Protein AF-A0A7C9DNB3-F1 (afdb_monomer_lite)

Foldseek 3Di:
DDDPPPDPCPPPPPVPPPPPPDDDDDDDDDDDDDPDPPPPPPPPPPDDDDPPDADPPRDDDDLAAPVRHGAPDQPDPDPLNVLQVVVVVVCVVPVDPVVVVVCCVVCVVVPPDDDDPVVVLVVQQVDADSNGPRDGGRVSVVLQVLLVVCCVVPVPCNVNSVD

Structure (mmCIF, N/CA/C/O backbone):
data_AF-A0A7C9DNB3-F1
#
_entry.id   AF-A0A7C9DNB3-F1
#
loop_
_atom_site.group_PDB
_atom_site.id
_atom_site.type_symbol
_atom_site.label_atom_id
_atom_site.label_alt_id
_atom_site.label_comp_id
_atom_site.label_asym_id
_atom_site.label_entity_id
_atom_site.label_seq_id
_atom_site.pdbx_PDB_ins_code
_atom_site.Cartn_x
_atom_site.Cartn_y
_atom_site.Cartn_z
_atom_site.occupancy
_atom_site.B_iso_or_equiv
_atom_site.auth_seq_id
_atom_site.auth_comp_id
_atom_site.auth_asym_id
_atom_site.auth_atom_id
_atom_site.pdbx_PDB_model_num
ATOM 1 N N . MET A 1 1 ? -15.150 15.845 -6.783 1.00 33.69 1 MET A N 1
ATOM 2 C CA . MET A 1 1 ? -15.605 15.912 -5.379 1.00 33.69 1 MET A CA 1
ATOM 3 C C . MET A 1 1 ? -14.444 15.402 -4.561 1.00 33.69 1 MET A C 1
ATOM 5 O O . MET A 1 1 ? -14.089 14.253 -4.748 1.00 33.69 1 MET A O 1
ATOM 9 N N . THR A 1 2 ? -13.800 16.253 -3.768 1.00 30.09 2 THR A N 1
ATOM 10 C CA . THR A 1 2 ? -12.722 15.833 -2.863 1.00 30.09 2 THR A CA 1
ATOM 11 C C . THR A 1 2 ? -13.369 15.079 -1.708 1.00 30.09 2 THR A C 1
ATOM 13 O O . THR A 1 2 ? -14.155 15.670 -0.965 1.00 30.09 2 THR A O 1
ATOM 16 N N . ILE A 1 3 ? -13.128 13.774 -1.607 1.00 33.59 3 ILE A N 1
ATOM 17 C CA . ILE A 1 3 ? -13.581 12.980 -0.465 1.00 33.59 3 ILE A CA 1
ATOM 18 C C . ILE A 1 3 ? -12.520 13.171 0.612 1.00 33.59 3 ILE A C 1
ATOM 20 O O . ILE A 1 3 ? -11.440 12.600 0.550 1.00 33.59 3 ILE A O 1
ATOM 24 N N . VAL A 1 4 ? -12.814 14.039 1.578 1.00 28.77 4 VAL A N 1
ATOM 25 C CA . VAL A 1 4 ? -11.959 14.233 2.748 1.00 28.77 4 VAL A CA 1
ATOM 26 C C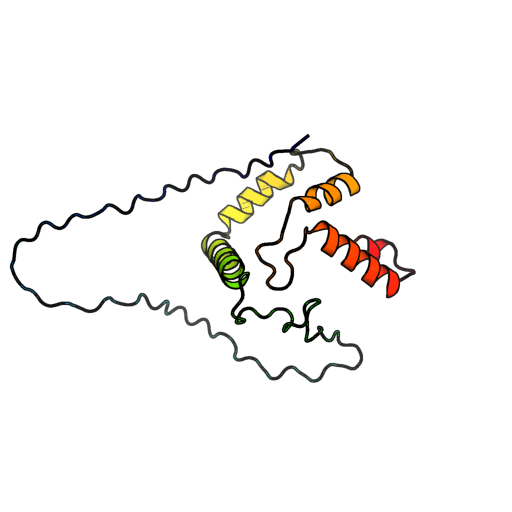 . VAL A 1 4 ? -12.043 12.955 3.575 1.00 28.77 4 VAL A C 1
ATOM 28 O O . VAL A 1 4 ? -13.063 12.684 4.210 1.00 28.77 4 VAL A O 1
ATOM 31 N N . ILE A 1 5 ? -10.992 12.141 3.534 1.00 40.78 5 ILE A N 1
ATOM 32 C CA . ILE A 1 5 ? -10.830 11.026 4.462 1.00 40.78 5 ILE A CA 1
ATOM 33 C C . ILE A 1 5 ? -10.466 11.657 5.806 1.00 40.78 5 ILE A C 1
ATOM 35 O O . ILE A 1 5 ? -9.307 11.976 6.060 1.00 40.78 5 ILE A O 1
ATOM 39 N N . GLU A 1 6 ? -11.467 11.897 6.654 1.00 33.16 6 GLU A N 1
ATOM 40 C CA . GLU A 1 6 ? -11.227 12.291 8.040 1.00 33.16 6 GLU A CA 1
ATOM 41 C C . GLU A 1 6 ? -10.512 11.136 8.747 1.00 33.16 6 GLU A C 1
ATOM 43 O O . GLU A 1 6 ? -11.110 10.118 9.112 1.00 33.16 6 GLU A O 1
ATOM 48 N N . GLN A 1 7 ? -9.195 11.277 8.904 1.00 39.16 7 GLN A N 1
ATOM 49 C CA . GLN A 1 7 ? -8.449 10.443 9.828 1.00 39.16 7 GLN A CA 1
ATOM 50 C C . GLN A 1 7 ? -8.970 10.733 11.243 1.00 39.16 7 GLN A C 1
ATOM 52 O O . GLN A 1 7 ? -9.105 11.902 11.610 1.00 39.16 7 GLN A O 1
ATOM 57 N N . PRO A 1 8 ? -9.301 9.705 12.044 1.00 41.81 8 PRO A N 1
ATOM 58 C CA . PRO A 1 8 ? -9.705 9.922 13.422 1.00 41.81 8 PRO A CA 1
ATOM 59 C C . PRO A 1 8 ? -8.573 10.626 14.170 1.00 41.81 8 PRO A C 1
ATOM 61 O O . PRO A 1 8 ? -7.464 10.099 14.263 1.00 41.81 8 PRO A O 1
ATOM 64 N N . ASP A 1 9 ? -8.879 11.809 14.699 1.00 43.53 9 ASP A N 1
ATOM 65 C CA . ASP A 1 9 ? -7.985 12.579 15.554 1.00 43.53 9 ASP A CA 1
ATOM 66 C C . ASP A 1 9 ? -7.821 11.811 16.872 1.00 43.53 9 ASP A C 1
ATOM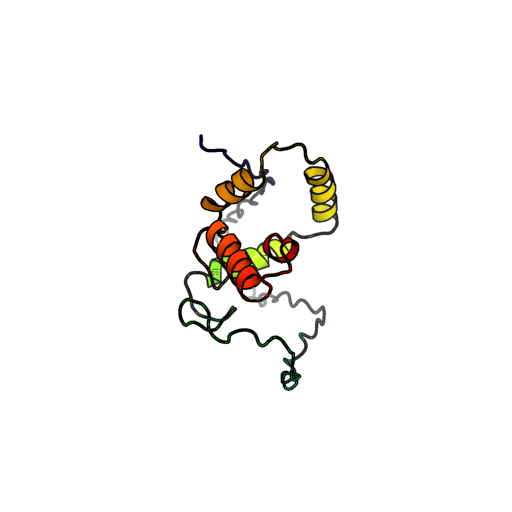 68 O O . ASP A 1 9 ? -8.657 11.856 17.782 1.00 43.53 9 ASP A O 1
ATOM 72 N N . TYR A 1 10 ? -6.780 10.984 16.936 1.00 48.22 10 TYR A N 1
ATOM 73 C CA . TYR A 1 10 ? -6.360 10.356 18.176 1.00 48.22 10 TYR A CA 1
ATOM 74 C C . TYR A 1 10 ? -5.723 11.442 19.010 1.00 48.22 10 TYR A C 1
ATOM 76 O O . TYR A 1 10 ? -4.510 11.576 18.946 1.00 48.22 10 TYR A O 1
ATOM 84 N N . GLY A 1 11 ? -6.555 12.201 19.735 1.00 34.22 11 GLY A N 1
ATOM 85 C CA . GLY A 1 11 ? -6.174 13.319 20.591 1.00 34.22 11 GLY A CA 1
ATOM 86 C C . GLY A 1 11 ? -4.778 13.140 21.165 1.00 34.22 11 GLY A C 1
ATOM 87 O O . GLY A 1 11 ? -4.587 12.502 22.201 1.00 34.22 11 GLY A O 1
ATOM 88 N N . VAL A 1 12 ? -3.799 13.683 20.444 1.00 42.81 12 VAL A N 1
ATOM 89 C CA . VAL A 1 12 ? -2.439 13.781 20.920 1.00 42.81 12 VAL A CA 1
ATOM 90 C C . VAL A 1 12 ? -2.517 14.988 21.824 1.00 42.81 12 VAL A C 1
ATOM 92 O O . VAL A 1 12 ? -2.408 16.129 21.378 1.00 42.81 12 VAL A O 1
ATOM 95 N N . GLU A 1 13 ? -2.739 14.749 23.114 1.00 33.06 13 GLU A N 1
ATOM 96 C CA . GLU A 1 13 ? -2.165 15.655 24.091 1.00 33.06 13 GLU A CA 1
ATOM 97 C C . GLU A 1 13 ? -0.658 15.582 23.854 1.00 33.06 13 GLU A C 1
ATOM 99 O O . GLU A 1 13 ? 0.062 14.751 24.409 1.00 33.06 13 GLU A O 1
ATOM 104 N N . VAL A 1 14 ? -0.179 16.450 22.960 1.00 36.97 14 VAL A N 1
ATOM 105 C CA . VAL A 1 14 ? 1.167 16.974 23.047 1.00 36.97 14 VAL A CA 1
ATOM 106 C C . VAL A 1 14 ? 1.184 17.522 24.458 1.00 36.97 14 VAL A C 1
ATOM 108 O O . VAL A 1 14 ? 0.601 18.573 24.722 1.00 36.97 14 VAL A O 1
ATOM 111 N N . MET A 1 15 ? 1.755 16.765 25.396 1.00 29.17 15 MET A N 1
ATOM 112 C CA . MET A 1 15 ? 2.210 17.373 26.625 1.00 29.17 15 MET A CA 1
ATOM 113 C C . MET A 1 15 ? 3.157 18.455 26.144 1.00 29.17 15 MET A C 1
ATOM 115 O O . MET A 1 15 ? 4.265 18.166 25.690 1.00 29.17 15 MET A O 1
ATOM 119 N N . GLU A 1 16 ? 2.641 19.686 26.134 1.00 30.62 16 GLU A N 1
ATOM 120 C CA . GLU A 1 16 ? 3.409 20.899 25.979 1.00 30.62 16 GLU A CA 1
ATOM 121 C C . GLU A 1 16 ? 4.652 20.646 26.814 1.00 30.62 16 GLU A C 1
ATOM 123 O O . GLU A 1 16 ? 4.537 20.353 28.011 1.00 30.62 16 GLU A O 1
ATOM 128 N N . GLN A 1 17 ? 5.822 20.623 26.170 1.00 37.72 17 GLN A N 1
ATOM 129 C CA . GLN A 1 17 ? 7.074 20.610 26.896 1.00 37.72 17 GLN A CA 1
ATOM 130 C C . GLN A 1 17 ? 6.961 21.773 27.861 1.00 37.72 17 GLN A C 1
ATOM 132 O O . GLN A 1 17 ? 7.035 22.936 27.457 1.00 37.72 17 GLN A O 1
ATOM 137 N N . LYS A 1 18 ? 6.681 21.458 29.126 1.00 29.80 18 LYS A N 1
ATOM 138 C CA . LYS A 1 18 ? 6.606 22.447 30.173 1.00 29.80 18 LYS A CA 1
ATOM 139 C C . LYS A 1 18 ? 8.008 23.014 30.189 1.00 29.80 18 LYS A C 1
ATOM 141 O O . LYS A 1 18 ? 8.931 22.353 30.659 1.00 29.80 18 LYS A O 1
ATOM 146 N N . LYS A 1 19 ? 8.170 24.193 29.581 1.00 32.59 19 LYS A N 1
ATOM 147 C CA . LYS A 1 19 ? 9.355 25.028 29.704 1.00 32.59 19 LYS A CA 1
ATOM 148 C C . LYS A 1 19 ? 9.513 25.237 31.197 1.00 32.59 19 LYS A C 1
ATOM 150 O O . LYS A 1 19 ? 8.868 26.096 31.791 1.00 32.59 19 LYS A O 1
ATOM 155 N N . LEU A 1 20 ? 10.307 24.377 31.813 1.00 27.98 20 LEU A N 1
ATOM 156 C CA . LEU A 1 20 ? 10.735 24.546 33.176 1.00 27.98 20 LEU A CA 1
ATOM 157 C C . LEU A 1 20 ? 11.819 25.613 33.085 1.00 27.98 20 LEU A C 1
ATOM 159 O O . LEU A 1 20 ? 12.989 25.329 32.853 1.00 27.98 20 LEU A O 1
ATOM 163 N N . SER A 1 21 ? 11.378 26.869 33.122 1.00 27.45 21 SER A N 1
ATOM 164 C CA . SER A 1 21 ? 12.252 28.010 33.326 1.00 27.45 21 SER A CA 1
ATOM 165 C C . SER A 1 21 ? 12.927 27.816 34.678 1.00 27.45 21 SER A C 1
ATOM 167 O O . SER A 1 21 ? 12.311 28.043 35.719 1.00 27.45 21 SER A O 1
ATOM 169 N N . TYR A 1 22 ? 14.168 27.346 34.657 1.00 26.72 22 TYR A N 1
ATOM 170 C CA . TYR A 1 22 ? 15.049 27.438 35.806 1.00 26.72 22 TYR A CA 1
ATOM 171 C C . TYR A 1 22 ? 15.596 28.863 35.846 1.00 26.72 22 TYR A C 1
ATOM 173 O O . TYR A 1 22 ? 16.446 29.245 35.041 1.00 26.72 22 TYR A O 1
ATOM 181 N N . GLU A 1 23 ? 15.050 29.665 36.758 1.00 26.89 23 GLU A N 1
ATOM 182 C CA . GLU A 1 23 ? 15.737 30.849 37.258 1.00 26.89 23 GLU A CA 1
ATOM 183 C C . GLU A 1 23 ? 16.998 30.370 37.980 1.00 26.89 23 GLU A C 1
ATOM 185 O O . GLU A 1 23 ? 16.951 29.472 38.823 1.00 26.89 23 GLU A O 1
ATOM 190 N N . GLY A 1 24 ? 18.141 30.916 37.572 1.00 29.44 24 GLY A N 1
ATOM 191 C CA . GLY A 1 24 ? 19.412 30.630 38.207 1.00 29.44 24 GLY A CA 1
ATOM 192 C C . GLY A 1 24 ? 19.441 31.211 39.613 1.00 29.44 24 GLY A C 1
ATOM 193 O O . GLY A 1 24 ? 19.415 32.427 39.773 1.00 29.44 24 GLY A O 1
ATOM 194 N N . GLU A 1 25 ? 19.582 30.342 40.606 1.00 27.84 25 GLU A N 1
ATOM 195 C CA . GLU A 1 25 ? 20.300 30.675 41.828 1.00 27.84 25 GLU A CA 1
ATOM 196 C C . GLU A 1 25 ? 21.432 29.664 42.009 1.00 27.84 25 GLU A C 1
ATOM 198 O O . GLU A 1 25 ? 21.254 28.446 42.000 1.00 27.84 25 GLU A O 1
ATOM 203 N N . GLU A 1 26 ? 22.629 30.230 42.077 1.00 38.88 26 GLU A N 1
ATOM 204 C CA . GLU A 1 26 ? 23.913 29.575 42.229 1.00 38.88 26 GLU A CA 1
ATOM 205 C C . GLU A 1 26 ? 23.926 28.750 43.516 1.00 38.88 26 GLU A C 1
ATOM 207 O O . GLU A 1 26 ? 23.747 29.314 44.588 1.00 38.88 26 GLU A O 1
ATOM 212 N N . ASN A 1 27 ? 24.164 27.439 43.425 1.00 29.20 27 ASN A N 1
ATOM 213 C CA . ASN A 1 27 ? 24.955 26.680 44.397 1.00 29.20 27 ASN A CA 1
ATOM 214 C C . ASN A 1 27 ? 25.277 25.298 43.815 1.00 29.20 27 ASN A C 1
ATOM 216 O O . ASN A 1 27 ? 24.389 24.497 43.534 1.00 29.20 27 ASN A O 1
ATOM 220 N N . GLY A 1 28 ? 26.569 25.060 43.582 1.00 40.78 28 GLY A N 1
ATOM 221 C CA . GLY A 1 28 ? 27.074 23.877 42.897 1.00 40.78 28 GLY A CA 1
ATOM 222 C C . GLY A 1 28 ? 26.812 22.572 43.641 1.00 40.78 28 GLY A C 1
ATOM 223 O O . GLY A 1 28 ? 27.076 22.480 44.835 1.00 40.78 28 GLY A O 1
ATOM 224 N N . VAL A 1 29 ? 26.368 21.563 42.891 1.00 29.84 29 VAL A N 1
ATOM 225 C CA . VAL A 1 29 ? 26.521 20.132 43.179 1.00 29.84 29 VAL A CA 1
ATOM 226 C C . VAL A 1 29 ? 26.643 19.410 41.828 1.00 29.84 29 VAL A C 1
ATOM 228 O O . VAL A 1 29 ? 26.068 19.839 40.831 1.00 29.84 29 VAL A O 1
ATOM 231 N N . GLU A 1 30 ? 27.490 18.389 41.806 1.00 29.88 30 GLU A N 1
ATOM 232 C CA . GLU A 1 30 ? 28.068 17.678 40.664 1.00 29.88 30 GLU A CA 1
ATOM 233 C C . GLU A 1 30 ? 27.042 17.076 39.681 1.00 29.88 30 GLU A C 1
ATOM 235 O O . GLU A 1 30 ? 25.964 16.629 40.064 1.00 29.88 30 GLU A O 1
ATOM 240 N N . VAL A 1 31 ? 27.409 17.066 38.394 1.00 30.81 31 VAL A N 1
ATOM 241 C CA . VAL A 1 31 ? 26.645 16.461 37.292 1.00 30.81 31 VAL A CA 1
ATOM 242 C C . VAL A 1 31 ? 26.774 14.938 37.385 1.00 30.81 31 VAL A C 1
ATOM 244 O O . VAL A 1 31 ? 27.838 14.401 37.085 1.00 30.81 31 VAL A O 1
ATOM 247 N N . GLU A 1 32 ? 25.710 14.239 37.789 1.00 33.44 32 GLU A N 1
ATOM 248 C CA . GLU A 1 32 ? 25.592 12.799 37.537 1.00 33.44 32 GLU A CA 1
ATOM 249 C C . GLU A 1 32 ? 25.068 12.576 36.112 1.00 33.44 32 GLU A C 1
ATOM 251 O O . GLU A 1 32 ? 24.075 13.175 35.699 1.00 33.44 32 GLU A O 1
ATOM 256 N N . GLU A 1 33 ? 25.790 11.736 35.370 1.00 33.88 33 GLU A N 1
ATOM 257 C CA . GLU A 1 33 ? 25.553 11.346 33.980 1.00 33.88 33 GLU A CA 1
ATOM 258 C C . GLU A 1 33 ? 24.087 10.987 33.698 1.00 33.88 33 GLU A C 1
ATOM 260 O O . GLU A 1 33 ? 23.440 10.253 34.453 1.00 33.88 33 GLU A O 1
ATOM 265 N N . GLU A 1 34 ? 23.583 11.471 32.561 1.00 37.41 34 GLU A N 1
ATOM 266 C CA . GLU A 1 34 ? 22.318 11.037 31.980 1.00 37.41 34 GLU A CA 1
ATOM 267 C C . GLU A 1 34 ? 22.360 9.517 31.796 1.00 37.41 34 GLU A C 1
ATOM 269 O O . GLU A 1 34 ? 23.055 8.991 30.928 1.00 37.41 34 GLU A O 1
ATOM 274 N N . LYS A 1 35 ? 21.639 8.788 32.653 1.00 34.09 35 LYS A N 1
ATOM 275 C CA . LYS A 1 35 ? 21.469 7.346 32.495 1.00 34.09 35 LYS A CA 1
ATOM 276 C C . LYS A 1 35 ? 20.641 7.100 31.244 1.00 34.09 35 LYS A C 1
ATOM 278 O O . LYS A 1 35 ? 19.414 7.173 31.273 1.00 34.09 35 LYS A O 1
ATOM 283 N N . GLU A 1 36 ? 21.352 6.800 30.167 1.00 35.81 36 GLU A N 1
ATOM 284 C CA . GLU A 1 36 ? 20.856 6.126 28.980 1.00 35.81 36 GLU A CA 1
ATOM 285 C C . GLU A 1 36 ? 19.953 4.964 29.426 1.00 35.81 36 GLU A C 1
ATOM 287 O O . GLU A 1 36 ? 20.383 4.033 30.114 1.00 35.81 36 GLU A O 1
ATOM 292 N N . LEU A 1 37 ? 18.657 5.061 29.121 1.00 34.47 37 LEU A N 1
ATOM 293 C CA . LEU A 1 37 ? 17.689 3.998 29.378 1.00 34.47 37 LEU A CA 1
ATOM 294 C C . LEU A 1 37 ? 17.977 2.850 28.405 1.00 34.47 37 LEU A C 1
ATOM 296 O O . LEU A 1 37 ? 17.366 2.738 27.346 1.00 34.47 37 LEU A O 1
ATOM 300 N N . VAL A 1 38 ? 18.935 2.002 28.773 1.00 34.25 38 VAL A N 1
ATOM 301 C CA . VAL A 1 38 ? 19.237 0.756 28.071 1.00 34.25 38 VAL A CA 1
ATOM 302 C C . VAL A 1 38 ? 18.049 -0.190 28.253 1.00 34.25 38 VAL A C 1
ATOM 304 O O . VAL A 1 38 ? 17.765 -0.664 29.355 1.00 34.25 38 VAL A O 1
ATOM 307 N N . LEU A 1 39 ? 17.336 -0.467 27.163 1.00 38.44 39 LEU A N 1
ATOM 308 C CA . LEU A 1 39 ? 16.343 -1.536 27.093 1.00 38.44 39 LEU A CA 1
ATOM 309 C C . LEU A 1 39 ? 17.079 -2.888 27.128 1.00 38.44 39 LEU A C 1
ATOM 311 O O . LEU A 1 39 ? 17.364 -3.475 26.092 1.00 38.44 39 LEU A O 1
ATOM 315 N N . ASP A 1 40 ? 17.368 -3.402 28.326 1.00 38.97 40 ASP A N 1
ATOM 316 C CA . ASP A 1 40 ? 17.996 -4.720 28.567 1.00 38.97 40 ASP A CA 1
ATOM 317 C C . ASP A 1 40 ? 17.037 -5.909 28.319 1.00 38.97 40 ASP A C 1
ATOM 319 O O . ASP A 1 40 ? 17.175 -7.010 28.856 1.00 38.97 40 ASP A O 1
ATOM 323 N N . ALA A 1 41 ? 16.012 -5.712 27.488 1.00 43.25 41 ALA A N 1
ATOM 324 C CA . ALA A 1 41 ? 15.262 -6.825 26.936 1.00 43.25 41 ALA A CA 1
ATOM 325 C C . ALA A 1 41 ? 16.121 -7.398 25.812 1.00 43.25 41 ALA A C 1
ATOM 327 O O . ALA A 1 41 ? 16.012 -6.930 24.685 1.00 43.25 41 ALA A O 1
ATOM 328 N N . GLY A 1 42 ? 16.999 -8.352 26.148 1.00 38.38 42 GLY A N 1
ATOM 329 C CA . GLY A 1 42 ? 17.937 -9.053 25.263 1.00 38.38 42 GLY A CA 1
ATOM 330 C C . GLY A 1 42 ? 17.299 -9.702 24.029 1.00 38.38 42 GLY A C 1
ATOM 331 O O . GLY A 1 42 ? 17.294 -10.923 23.871 1.00 38.38 42 GLY A O 1
ATOM 332 N N . PHE A 1 43 ? 16.772 -8.876 23.135 1.00 36.47 43 PHE A N 1
ATOM 333 C CA . PHE A 1 43 ? 16.314 -9.225 21.814 1.00 36.47 43 PHE A CA 1
ATOM 334 C C . PHE A 1 43 ? 17.565 -9.298 20.953 1.00 36.47 43 PHE A C 1
ATOM 336 O O . PHE A 1 43 ? 18.044 -8.308 20.405 1.00 36.47 43 PHE A O 1
ATOM 343 N N . VAL A 1 44 ? 18.158 -10.488 20.911 1.00 37.84 44 VAL A N 1
ATOM 344 C CA . VAL A 1 44 ? 19.260 -10.771 19.998 1.00 37.84 44 VAL A CA 1
ATOM 345 C C . VAL A 1 44 ? 18.701 -10.628 18.590 1.00 37.84 44 VAL A C 1
ATOM 347 O O . VAL A 1 44 ? 17.996 -11.517 18.118 1.00 37.84 44 VAL A O 1
ATOM 350 N N . VAL A 1 45 ? 19.003 -9.508 17.931 1.00 48.16 45 VAL A N 1
ATOM 351 C CA . VAL A 1 45 ? 18.833 -9.381 16.484 1.00 48.16 45 VAL A CA 1
ATOM 352 C C . VAL A 1 45 ? 19.683 -10.496 15.873 1.00 48.16 45 VAL A C 1
ATOM 354 O O . VAL A 1 45 ? 20.904 -10.493 16.066 1.00 48.16 45 VAL A O 1
ATOM 357 N N . PRO A 1 46 ? 19.082 -11.507 15.219 1.00 43.94 46 PRO A N 1
ATOM 358 C CA . PRO A 1 46 ? 19.856 -12.567 14.599 1.00 43.94 46 PRO A CA 1
ATOM 359 C C . PRO A 1 46 ? 20.814 -11.928 13.598 1.00 43.94 46 PRO A C 1
ATOM 361 O O . PRO A 1 46 ? 20.388 -11.141 12.753 1.00 43.94 46 PRO A O 1
ATOM 364 N N . GLN A 1 47 ? 22.108 -12.244 13.696 1.00 42.62 47 GLN A N 1
ATOM 365 C CA . GLN A 1 47 ? 23.055 -11.814 12.672 1.00 42.62 47 GLN A CA 1
ATOM 366 C C . GLN A 1 47 ? 22.564 -12.315 11.306 1.00 42.62 47 GLN A C 1
ATOM 368 O O . GLN A 1 47 ? 22.092 -13.459 11.239 1.00 42.62 47 GLN A O 1
ATOM 373 N N . PRO A 1 48 ? 22.674 -11.505 10.234 1.00 49.25 48 PRO A N 1
ATOM 374 C CA . PRO A 1 48 ? 22.287 -11.933 8.902 1.00 49.25 48 PRO A CA 1
ATOM 375 C C . PRO A 1 48 ? 23.049 -13.214 8.570 1.00 49.25 48 PRO A C 1
ATOM 377 O O . PRO A 1 48 ? 24.274 -13.212 8.427 1.00 49.25 48 PRO A O 1
ATOM 380 N N . GLN A 1 49 ? 22.340 -14.339 8.506 1.00 46.41 49 GLN A N 1
ATOM 381 C CA . GLN A 1 49 ? 22.940 -15.560 7.997 1.00 46.41 49 GLN A CA 1
ATOM 382 C C . GLN A 1 49 ? 23.256 -15.336 6.513 1.00 46.41 49 GLN A C 1
ATOM 384 O O . GLN A 1 49 ? 22.465 -14.680 5.827 1.00 46.41 49 GLN A O 1
ATOM 389 N N . PRO A 1 50 ? 24.382 -15.866 5.994 1.00 55.53 50 PRO A N 1
ATOM 390 C CA . PRO A 1 50 ? 24.614 -15.872 4.559 1.00 55.53 50 PRO A CA 1
ATOM 391 C C . PRO A 1 50 ? 23.384 -16.483 3.894 1.00 55.53 50 PRO A C 1
ATOM 393 O O . PRO A 1 50 ? 22.974 -17.586 4.266 1.00 55.53 50 PRO A O 1
ATOM 396 N N . GLN A 1 51 ? 22.773 -15.743 2.966 1.00 59.19 51 GLN A N 1
ATOM 397 C CA . GLN A 1 51 ? 21.569 -16.210 2.292 1.00 59.19 51 GLN A CA 1
ATOM 398 C C . GLN A 1 51 ? 21.859 -17.595 1.690 1.00 59.19 51 GLN A C 1
ATOM 400 O O . GLN A 1 51 ? 22.874 -17.753 0.999 1.00 59.19 51 GLN A O 1
ATOM 405 N N . PRO A 1 52 ? 21.036 -18.621 1.978 1.00 58.69 52 PRO A N 1
ATOM 406 C CA . PRO A 1 52 ? 21.202 -19.922 1.349 1.00 58.69 52 PRO A CA 1
ATOM 407 C C . PRO A 1 52 ? 21.187 -19.736 -0.170 1.00 58.69 52 PRO A C 1
ATOM 409 O O . PRO A 1 52 ? 20.427 -18.915 -0.684 1.00 58.69 52 PRO A O 1
ATOM 412 N N . GLN A 1 53 ? 22.042 -20.477 -0.886 1.00 61.88 53 GLN A N 1
ATOM 413 C CA . GLN A 1 53 ? 22.074 -20.408 -2.348 1.00 61.88 53 GLN A CA 1
ATOM 414 C C . GLN A 1 53 ? 20.651 -20.595 -2.892 1.00 61.88 53 GLN A C 1
ATOM 416 O O . GLN A 1 53 ? 19.959 -21.514 -2.433 1.00 61.88 53 GLN A O 1
ATOM 421 N N . PRO A 1 54 ? 20.198 -19.731 -3.820 1.00 60.56 54 PRO A N 1
ATOM 422 C CA . PRO A 1 54 ? 18.832 -19.783 -4.304 1.00 60.56 54 PRO A CA 1
ATOM 423 C C . PRO A 1 54 ? 18.575 -21.167 -4.892 1.00 60.56 54 PRO A C 1
ATOM 425 O O . PRO A 1 54 ? 19.304 -21.644 -5.763 1.00 60.56 54 PRO A O 1
ATOM 428 N N . GLN A 1 55 ? 17.547 -21.833 -4.368 1.00 71.88 55 GLN A N 1
ATOM 429 C CA . GLN A 1 55 ? 17.060 -23.083 -4.938 1.00 71.88 55 GLN A CA 1
ATOM 430 C C . GLN A 1 55 ? 16.673 -22.828 -6.405 1.00 71.88 55 GLN A C 1
ATOM 432 O O . GLN A 1 55 ? 16.269 -21.710 -6.725 1.00 71.88 55 GLN A O 1
ATOM 437 N N . PRO A 1 56 ? 16.742 -23.827 -7.300 1.00 62.84 56 PRO A N 1
ATOM 438 C CA . PRO A 1 56 ? 16.534 -23.630 -8.740 1.00 62.84 56 PRO A CA 1
ATOM 439 C C . PRO A 1 56 ? 15.180 -23.004 -9.141 1.00 62.84 56 PRO A C 1
ATOM 441 O O . PRO A 1 56 ? 15.072 -22.524 -10.262 1.00 62.84 56 PRO A O 1
ATOM 444 N N . ASN A 1 57 ? 14.200 -22.935 -8.228 1.00 68.31 57 ASN A N 1
ATOM 445 C CA . ASN A 1 57 ? 12.916 -22.234 -8.394 1.00 68.31 57 ASN A CA 1
ATOM 446 C C . ASN A 1 57 ? 12.638 -21.194 -7.283 1.00 68.31 57 ASN A C 1
ATOM 448 O O . ASN A 1 57 ? 11.484 -20.903 -6.976 1.00 68.31 57 ASN A O 1
ATOM 452 N N . SER A 1 58 ? 13.666 -20.675 -6.613 1.00 71.00 58 SER A N 1
ATOM 453 C CA . SER A 1 58 ? 13.484 -19.614 -5.621 1.00 71.00 58 SER A CA 1
ATOM 454 C C . SER A 1 58 ? 13.267 -18.285 -6.329 1.00 71.00 58 SER A C 1
ATOM 456 O O . SER A 1 58 ? 14.030 -17.932 -7.227 1.00 71.00 58 SER A O 1
ATOM 458 N N . PHE A 1 59 ? 12.277 -17.517 -5.876 1.00 74.50 59 PHE A N 1
ATOM 459 C CA . PHE A 1 59 ? 12.210 -16.101 -6.207 1.00 74.50 59 PHE A CA 1
ATOM 460 C C . PHE A 1 59 ? 13.501 -15.429 -5.728 1.00 74.50 59 PHE A C 1
ATOM 462 O O . PHE A 1 59 ? 13.922 -15.628 -4.584 1.00 74.50 59 PHE A O 1
ATOM 469 N N . VAL A 1 60 ? 14.145 -14.684 -6.622 1.00 76.56 60 VAL A N 1
ATOM 470 C CA . VAL A 1 60 ? 15.303 -13.853 -6.303 1.00 76.56 60 VAL A CA 1
ATOM 471 C C . VAL A 1 60 ? 14.817 -12.415 -6.409 1.00 76.56 60 VAL A C 1
ATOM 473 O O . VAL A 1 60 ? 14.465 -12.000 -7.516 1.00 76.56 60 VAL A O 1
ATOM 476 N N . PRO A 1 61 ? 14.738 -11.668 -5.293 1.00 74.06 61 PRO A N 1
ATOM 477 C CA . PRO A 1 61 ? 14.327 -10.279 -5.359 1.00 74.06 61 PRO A CA 1
ATOM 478 C C . PRO A 1 61 ? 15.301 -9.503 -6.251 1.00 74.06 61 PRO A C 1
ATOM 480 O O . PRO A 1 61 ? 16.505 -9.799 -6.255 1.00 74.06 61 PRO A O 1
ATOM 483 N N . PRO A 1 62 ? 14.804 -8.524 -7.022 1.00 81.50 62 PRO A N 1
ATOM 484 C CA . PRO A 1 62 ? 15.683 -7.656 -7.778 1.00 81.50 62 PRO A CA 1
ATOM 485 C C . PRO A 1 62 ? 16.625 -6.948 -6.801 1.00 81.50 62 PRO A C 1
ATOM 487 O O . PRO A 1 62 ? 16.220 -6.530 -5.722 1.00 81.50 62 PRO A O 1
ATOM 490 N N . GLN A 1 63 ? 17.899 -6.835 -7.169 1.00 85.25 63 GLN A N 1
ATOM 491 C CA . GLN A 1 63 ? 18.870 -6.100 -6.351 1.00 85.25 63 GLN A CA 1
ATOM 492 C C . GLN A 1 63 ? 18.660 -4.589 -6.445 1.00 85.25 63 GLN A C 1
ATOM 494 O O . GLN A 1 63 ? 19.123 -3.854 -5.582 1.00 85.25 63 GLN A O 1
ATOM 499 N N . ILE A 1 64 ? 18.002 -4.139 -7.511 1.00 86.25 64 ILE A N 1
ATOM 500 C CA . ILE A 1 64 ? 17.881 -2.740 -7.887 1.00 86.25 64 ILE A CA 1
ATOM 501 C C . ILE A 1 64 ? 16.406 -2.436 -8.161 1.00 86.25 64 ILE A C 1
ATOM 503 O O . ILE A 1 64 ? 15.736 -3.227 -8.829 1.00 86.25 64 ILE A O 1
ATOM 507 N N . ASN A 1 65 ? 15.909 -1.317 -7.644 1.00 82.69 65 ASN A N 1
ATOM 508 C CA . ASN A 1 65 ? 14.554 -0.830 -7.882 1.00 82.69 65 ASN A CA 1
ATOM 509 C C . ASN A 1 65 ? 14.422 -0.125 -9.250 1.00 82.69 65 ASN A C 1
ATOM 511 O O . ASN A 1 65 ? 15.388 0.005 -10.007 1.00 82.69 65 ASN A O 1
ATOM 515 N N . SER A 1 66 ? 13.220 0.354 -9.579 1.00 75.69 66 SER A N 1
ATOM 516 C CA . SER A 1 66 ? 12.939 1.052 -10.846 1.00 75.69 66 SER A CA 1
ATOM 517 C C . SER A 1 66 ? 13.797 2.309 -11.068 1.00 75.69 66 SER A C 1
ATOM 519 O O . SER A 1 66 ? 13.992 2.720 -12.212 1.00 75.69 66 SER A O 1
ATOM 521 N N . PHE A 1 67 ? 14.357 2.883 -9.998 1.00 75.56 67 PHE A N 1
ATOM 522 C CA . PHE A 1 67 ? 15.173 4.099 -10.009 1.00 75.56 67 PHE A CA 1
ATOM 523 C C . PHE A 1 67 ? 16.681 3.845 -10.076 1.00 75.56 67 PHE A C 1
ATOM 525 O O . PHE A 1 67 ? 17.462 4.790 -10.169 1.00 75.56 67 PHE A O 1
ATOM 532 N N . GLY A 1 68 ? 17.120 2.585 -10.064 1.00 80.06 68 GLY A N 1
ATOM 533 C CA . GLY A 1 68 ? 18.547 2.268 -10.087 1.00 80.06 68 GLY A CA 1
ATOM 534 C C . GLY A 1 68 ? 19.203 2.213 -8.704 1.00 80.06 68 GLY A C 1
ATOM 535 O O . GLY A 1 68 ? 20.420 2.040 -8.632 1.00 80.06 68 GLY A O 1
ATOM 536 N N . HIS A 1 69 ? 18.430 2.328 -7.621 1.00 81.75 69 HIS A N 1
ATOM 537 C CA . HIS A 1 69 ? 18.922 2.197 -6.247 1.00 81.75 69 HIS A CA 1
ATOM 538 C C . HIS A 1 69 ? 18.774 0.766 -5.741 1.00 81.75 69 HIS A C 1
ATOM 540 O O . HIS A 1 69 ? 17.991 -0.007 -6.290 1.00 81.75 69 HIS A O 1
ATOM 546 N N . THR A 1 70 ? 19.517 0.410 -4.694 1.00 87.44 70 THR A N 1
ATOM 547 C CA . THR A 1 70 ? 19.363 -0.883 -4.021 1.00 87.44 70 THR A CA 1
ATOM 548 C C . THR A 1 70 ? 17.910 -1.056 -3.574 1.00 87.44 70 THR A C 1
ATOM 550 O O . THR A 1 70 ? 17.373 -0.205 -2.871 1.00 87.44 70 THR A O 1
ATOM 553 N N . PHE A 1 71 ? 17.271 -2.142 -4.007 1.00 89.50 71 PHE A N 1
ATOM 554 C CA . PHE A 1 71 ? 15.872 -2.417 -3.680 1.00 89.50 71 PHE A CA 1
ATOM 555 C C . PHE A 1 71 ? 15.704 -2.648 -2.175 1.00 89.50 71 PHE A C 1
ATOM 557 O O . PHE A 1 71 ? 16.427 -3.468 -1.599 1.00 89.50 71 PHE A O 1
ATOM 564 N N . ARG A 1 72 ? 14.727 -1.969 -1.561 1.00 90.00 72 ARG A N 1
ATOM 565 C CA . ARG A 1 72 ? 14.439 -2.006 -0.117 1.00 90.00 72 ARG A CA 1
ATOM 566 C C . ARG A 1 72 ? 15.638 -1.654 0.763 1.00 90.00 72 ARG A C 1
ATOM 568 O O . ARG A 1 72 ? 15.907 -2.328 1.760 1.00 90.00 72 ARG A O 1
ATOM 575 N N . ASP A 1 73 ? 16.362 -0.605 0.393 1.00 89.50 73 ASP A N 1
ATOM 576 C CA . ASP A 1 73 ? 17.461 -0.078 1.199 1.00 89.50 73 ASP A CA 1
ATOM 577 C C . ASP A 1 73 ? 16.956 0.935 2.236 1.00 89.50 73 ASP A C 1
ATOM 579 O O . ASP A 1 73 ? 16.562 2.050 1.900 1.00 89.50 73 ASP A O 1
ATOM 583 N N . TYR A 1 74 ? 16.955 0.530 3.506 1.00 88.44 74 TYR A N 1
ATOM 584 C CA . TYR A 1 74 ? 16.524 1.365 4.635 1.00 88.44 74 TYR A CA 1
ATOM 585 C C . TYR A 1 74 ? 17.656 2.213 5.228 1.00 88.44 74 TYR A C 1
ATOM 587 O O . TYR A 1 74 ? 17.390 3.121 6.012 1.00 88.44 74 TYR A O 1
ATOM 595 N N . GLU A 1 75 ? 18.904 1.910 4.862 1.00 86.00 75 GLU A N 1
ATOM 596 C CA . GLU A 1 75 ? 20.103 2.607 5.338 1.00 86.00 75 GLU A CA 1
ATOM 597 C C . GLU A 1 75 ? 20.603 3.630 4.308 1.00 86.00 75 GLU A C 1
ATOM 599 O O . GLU A 1 75 ? 21.538 4.383 4.578 1.00 86.00 75 GLU A O 1
ATOM 604 N N . ALA A 1 76 ? 20.008 3.651 3.111 1.00 79.25 76 ALA A N 1
ATOM 605 C CA . ALA A 1 76 ? 20.329 4.625 2.085 1.00 79.25 76 ALA A CA 1
ATOM 606 C C . ALA A 1 76 ? 20.004 6.047 2.561 1.00 79.25 76 ALA A C 1
ATOM 608 O O . ALA A 1 76 ? 18.872 6.362 2.935 1.00 79.25 76 ALA A O 1
ATOM 609 N N . ASP A 1 77 ? 20.993 6.933 2.454 1.00 75.12 77 ASP A N 1
ATOM 610 C CA . ASP A 1 77 ? 20.794 8.368 2.627 1.00 75.12 77 ASP A CA 1
ATOM 611 C C . ASP A 1 77 ? 19.897 8.889 1.489 1.00 75.12 77 ASP A C 1
ATOM 613 O O . ASP A 1 77 ? 20.342 9.070 0.352 1.00 75.12 77 ASP A O 1
ATOM 617 N N . GLY A 1 78 ? 18.616 9.119 1.782 1.00 79.94 78 GLY A N 1
ATOM 618 C CA . GLY A 1 78 ? 17.627 9.574 0.805 1.00 79.94 78 GLY A CA 1
ATOM 619 C C . GLY A 1 78 ? 16.481 10.359 1.437 1.00 79.94 78 GLY A C 1
ATOM 620 O O . GLY A 1 78 ? 16.214 10.247 2.631 1.00 79.94 78 GLY A O 1
ATOM 621 N N . GLU A 1 79 ? 15.767 11.147 0.627 1.00 83.00 79 GLU A N 1
ATOM 622 C CA . GLU A 1 79 ? 14.660 12.002 1.099 1.00 83.00 79 GLU A CA 1
ATOM 623 C C . GLU A 1 79 ? 13.511 11.200 1.736 1.00 83.00 79 GLU A C 1
ATOM 625 O O . GLU A 1 79 ? 12.809 11.706 2.610 1.00 83.00 79 GLU A O 1
ATOM 630 N N . ARG A 1 80 ? 13.350 9.931 1.339 1.00 85.06 80 ARG A N 1
ATOM 631 C CA . ARG A 1 80 ? 12.358 8.997 1.888 1.00 85.06 80 ARG A CA 1
ATOM 632 C C . ARG A 1 80 ? 12.714 8.446 3.266 1.00 85.06 80 ARG A C 1
ATOM 634 O O . ARG A 1 80 ? 11.802 8.151 4.036 1.00 85.06 80 ARG A O 1
ATOM 641 N N . GLN A 1 81 ? 14.001 8.323 3.592 1.00 88.56 81 GLN A N 1
ATOM 642 C CA . GLN A 1 81 ? 14.462 7.612 4.788 1.00 88.56 81 GLN A CA 1
ATOM 643 C C . GLN A 1 81 ? 13.824 8.155 6.084 1.00 88.56 81 GLN A C 1
ATOM 645 O O . GLN A 1 81 ? 13.272 7.346 6.833 1.00 88.56 81 GLN A O 1
ATOM 650 N N . PRO A 1 82 ? 13.750 9.483 6.328 1.00 91.19 82 PRO A N 1
ATOM 651 C CA . PRO A 1 82 ? 13.166 9.995 7.567 1.00 91.19 82 PRO A CA 1
ATOM 652 C C . PRO A 1 82 ? 11.664 9.716 7.687 1.00 91.19 82 PRO A C 1
ATOM 654 O O . PRO A 1 82 ? 11.161 9.483 8.788 1.00 91.19 82 PRO A O 1
ATOM 657 N N . ALA A 1 83 ? 10.935 9.745 6.565 1.00 91.31 83 ALA A N 1
ATOM 658 C CA . ALA A 1 83 ? 9.503 9.457 6.536 1.00 91.31 83 ALA A CA 1
ATOM 659 C C . ALA A 1 83 ? 9.244 7.978 6.849 1.00 91.31 83 ALA A C 1
ATOM 661 O O . ALA A 1 83 ? 8.451 7.672 7.741 1.00 91.31 83 ALA A O 1
ATOM 662 N N . VAL A 1 84 ? 9.995 7.086 6.198 1.00 94.25 84 VAL A N 1
ATOM 663 C CA . VAL A 1 84 ? 9.927 5.636 6.408 1.00 94.25 84 VAL A CA 1
ATOM 664 C C . VAL A 1 84 ? 10.294 5.281 7.850 1.00 94.25 84 VAL A C 1
ATOM 666 O O . VAL A 1 84 ? 9.545 4.575 8.529 1.00 94.25 84 VAL A O 1
ATOM 669 N N . GLU A 1 85 ? 11.400 5.817 8.370 1.00 93.81 85 GLU A N 1
ATOM 670 C CA . GLU A 1 85 ? 11.822 5.587 9.754 1.00 93.81 85 GLU A CA 1
ATOM 671 C C . GLU A 1 85 ? 10.750 6.056 10.743 1.00 93.81 85 GLU A C 1
ATOM 673 O O . GLU A 1 85 ? 10.362 5.318 11.654 1.00 93.81 85 GLU A O 1
ATOM 678 N N . ASN A 1 86 ? 10.217 7.265 10.553 1.00 94.75 86 ASN A N 1
ATOM 679 C CA . ASN A 1 86 ? 9.184 7.804 11.425 1.00 94.75 86 ASN A CA 1
ATOM 680 C C . ASN A 1 86 ? 7.878 6.995 11.356 1.00 94.75 86 ASN A C 1
ATOM 682 O O . ASN A 1 86 ? 7.242 6.780 12.396 1.00 94.75 86 ASN A O 1
ATOM 686 N N . PHE A 1 87 ? 7.497 6.514 10.169 1.00 95.50 87 PHE A N 1
ATOM 687 C CA . PHE A 1 87 ? 6.346 5.637 9.971 1.00 95.50 87 PHE A CA 1
ATOM 688 C C . PHE A 1 87 ? 6.497 4.345 10.783 1.00 95.50 87 PHE A C 1
ATOM 690 O O . PHE A 1 87 ? 5.614 4.006 11.581 1.00 95.50 87 PHE A O 1
ATOM 697 N N . TYR A 1 88 ? 7.632 3.649 10.649 1.00 96.12 88 TYR A N 1
ATOM 698 C CA . TYR A 1 88 ? 7.885 2.411 11.391 1.00 96.12 88 TYR A CA 1
ATOM 699 C C . TYR A 1 88 ? 8.006 2.656 12.891 1.00 96.12 88 TYR A C 1
ATOM 701 O O . TYR A 1 88 ? 7.388 1.937 13.674 1.00 96.12 88 TYR A O 1
ATOM 709 N N . ARG A 1 89 ? 8.722 3.702 13.314 1.00 96.69 89 ARG A N 1
ATOM 710 C CA . ARG A 1 89 ? 8.844 4.085 14.728 1.00 96.69 89 ARG A CA 1
ATOM 711 C C . ARG A 1 89 ? 7.473 4.307 15.363 1.00 96.69 89 ARG A C 1
ATOM 713 O O . ARG A 1 89 ? 7.196 3.767 16.431 1.00 96.69 89 ARG A O 1
ATOM 720 N N . THR A 1 90 ? 6.602 5.060 14.696 1.00 96.06 90 THR A N 1
ATOM 721 C CA . THR A 1 90 ? 5.238 5.338 15.167 1.00 96.06 90 THR A CA 1
ATOM 722 C C . THR A 1 90 ? 4.432 4.044 15.271 1.00 96.06 90 THR A C 1
ATOM 724 O O . THR A 1 90 ? 3.843 3.757 16.314 1.00 96.06 90 THR A O 1
ATOM 727 N N . ASN A 1 91 ? 4.460 3.205 14.235 1.00 96.62 91 ASN A N 1
ATOM 728 C CA . ASN A 1 91 ? 3.761 1.923 14.261 1.00 96.62 91 ASN A CA 1
ATOM 729 C C . ASN A 1 91 ? 4.286 0.999 15.373 1.00 96.62 91 ASN A C 1
ATOM 731 O O . ASN A 1 91 ? 3.486 0.430 16.108 1.00 96.62 91 ASN A O 1
ATOM 735 N N . HIS A 1 92 ? 5.601 0.899 15.574 1.00 96.00 92 HIS A N 1
ATOM 736 C CA . HIS A 1 92 ? 6.185 0.078 16.640 1.00 96.00 92 HIS A CA 1
ATOM 737 C C . HIS A 1 92 ? 5.776 0.534 18.046 1.00 96.00 92 HIS A C 1
ATOM 739 O O . HIS A 1 92 ? 5.594 -0.302 18.928 1.00 96.00 92 HIS A O 1
ATOM 745 N N . VAL A 1 93 ? 5.605 1.841 18.264 1.00 95.81 93 VAL A N 1
ATOM 746 C CA . VAL A 1 93 ? 5.197 2.389 19.567 1.00 95.81 93 VAL A CA 1
ATOM 747 C C . VAL A 1 93 ? 3.700 2.185 19.828 1.00 95.81 93 VAL A C 1
ATOM 749 O O . VAL A 1 93 ? 3.316 1.887 20.960 1.00 95.81 93 VAL A O 1
ATOM 752 N N . TYR A 1 94 ? 2.847 2.335 18.809 1.00 94.06 94 TYR A N 1
ATOM 753 C CA . TYR A 1 94 ? 1.395 2.449 19.008 1.00 94.06 94 TYR A CA 1
ATOM 754 C C . TYR A 1 94 ? 0.566 1.231 18.569 1.00 94.06 94 TYR A C 1
ATOM 756 O O . TYR A 1 94 ? -0.590 1.116 18.982 1.00 94.06 94 TYR A O 1
ATOM 764 N N . GLN A 1 95 ? 1.118 0.288 17.795 1.00 96.62 95 GLN A N 1
ATOM 765 C CA . GLN A 1 95 ? 0.418 -0.936 17.366 1.00 96.62 95 GLN A CA 1
ATOM 766 C C . GLN A 1 95 ? 0.313 -1.969 18.504 1.00 96.62 95 GLN A C 1
ATOM 768 O O . GLN A 1 95 ? 0.942 -3.027 18.491 1.00 96.62 95 GLN A O 1
ATOM 773 N N . CYS A 1 96 ? -0.503 -1.670 19.517 1.00 95.31 96 CYS A N 1
ATOM 774 C CA . CYS A 1 96 ? -0.754 -2.555 20.652 1.00 95.31 96 CYS A CA 1
ATOM 775 C C . CYS A 1 96 ? -2.004 -3.437 20.455 1.00 95.31 96 CYS A C 1
ATOM 777 O O . CYS A 1 96 ? -2.848 -3.192 19.591 1.00 95.31 96 CYS A O 1
ATOM 779 N N . VAL A 1 97 ? -2.158 -4.471 21.293 1.00 96.25 97 VAL A N 1
ATOM 780 C CA . VAL A 1 97 ? -3.299 -5.409 21.230 1.00 96.25 97 VAL A CA 1
ATOM 781 C C . VAL A 1 97 ? -4.644 -4.683 21.320 1.00 96.25 97 VAL A C 1
ATOM 783 O O . VAL A 1 97 ? -5.575 -5.027 20.590 1.00 96.25 97 VAL A O 1
ATOM 786 N N . ASP A 1 98 ? -4.745 -3.680 22.191 1.00 97.31 98 ASP A N 1
ATOM 787 C CA . ASP A 1 98 ? -5.981 -2.923 22.387 1.00 97.31 98 ASP A CA 1
ATOM 788 C C . ASP A 1 98 ? -6.307 -2.051 21.170 1.00 97.31 98 ASP A C 1
ATOM 790 O O . ASP A 1 98 ? -7.454 -2.037 20.719 1.00 97.31 98 ASP A O 1
ATOM 794 N N . PHE A 1 99 ? -5.295 -1.409 20.574 1.00 97.62 99 PHE A N 1
ATOM 795 C CA . PHE A 1 99 ? -5.445 -0.663 19.325 1.00 97.62 99 PHE A CA 1
ATOM 796 C C . PHE A 1 99 ? -5.954 -1.568 18.198 1.00 97.62 99 PHE A C 1
ATOM 798 O O . PHE A 1 99 ? -6.980 -1.275 17.582 1.00 97.62 99 PHE A O 1
ATOM 805 N N . VAL A 1 100 ? -5.308 -2.717 17.977 1.00 97.50 100 VAL A N 1
ATOM 806 C CA . VAL A 1 100 ? -5.698 -3.656 16.913 1.00 97.50 100 VAL A CA 1
ATOM 807 C C . VAL A 1 100 ? -7.108 -4.209 17.139 1.00 97.50 100 VAL A C 1
ATOM 809 O O . VAL A 1 100 ? -7.879 -4.333 16.185 1.00 97.50 100 VAL A O 1
ATOM 812 N N . ARG A 1 101 ? -7.488 -4.523 18.386 1.00 97.31 101 ARG A N 1
ATOM 813 C CA . ARG A 1 101 ? -8.855 -4.969 18.717 1.00 97.31 101 ARG A CA 1
ATOM 814 C C . ARG A 1 101 ? -9.892 -3.901 18.383 1.00 97.31 101 ARG A C 1
ATOM 816 O O . ARG A 1 101 ? -10.878 -4.227 17.725 1.00 97.31 101 ARG A O 1
ATOM 823 N N . LYS A 1 102 ? -9.640 -2.647 18.769 1.00 98.00 102 LYS A N 1
ATOM 824 C CA . LYS A 1 102 ? -10.515 -1.513 18.452 1.00 98.00 102 LYS A CA 1
ATOM 825 C C . LYS A 1 102 ? -10.648 -1.314 16.939 1.00 98.00 102 LYS A C 1
ATOM 827 O O . LYS A 1 102 ? -11.760 -1.245 16.431 1.00 98.00 102 LYS A O 1
ATOM 832 N N . MET A 1 103 ? -9.536 -1.297 16.201 1.00 97.81 103 MET A N 1
ATOM 833 C CA . MET A 1 103 ? -9.563 -1.136 14.740 1.00 97.81 103 MET A CA 1
ATOM 834 C C . MET A 1 103 ? -10.323 -2.266 14.047 1.00 97.81 103 MET A C 1
ATOM 836 O O . MET A 1 103 ? -11.103 -2.008 13.134 1.00 97.81 103 MET A O 1
ATOM 840 N N . ARG A 1 104 ? -10.189 -3.512 14.509 1.00 97.81 104 ARG A N 1
ATOM 841 C CA . ARG A 1 104 ? -10.986 -4.627 13.975 1.00 97.81 104 ARG A CA 1
ATOM 842 C C . ARG A 1 104 ? -12.484 -4.446 14.211 1.00 97.81 104 ARG A C 1
ATOM 844 O O . ARG A 1 104 ? -13.262 -4.719 13.302 1.00 97.81 104 ARG A O 1
ATOM 851 N N . GLU A 1 105 ? -12.886 -3.989 15.394 1.00 97.56 105 GLU A N 1
ATOM 852 C CA . GLU A 1 105 ? -14.293 -3.698 15.688 1.00 97.56 105 GLU A CA 1
ATOM 853 C C . GLU A 1 105 ? -14.827 -2.545 14.826 1.00 97.56 105 GLU A 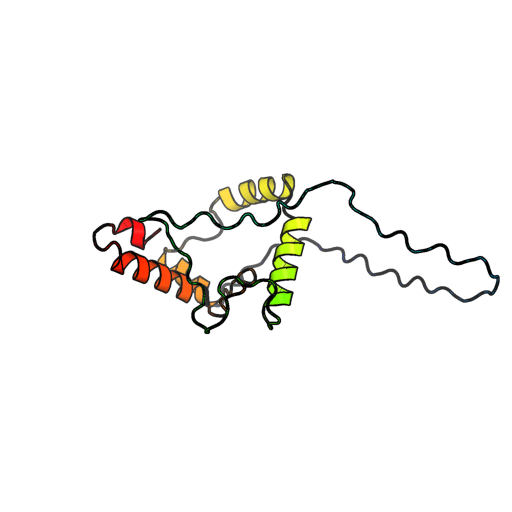C 1
ATOM 855 O O . GLU A 1 105 ? -15.938 -2.623 14.300 1.00 97.56 105 GLU A O 1
ATOM 860 N N . ASP A 1 106 ? -14.035 -1.488 14.650 1.00 96.44 106 ASP A N 1
ATOM 861 C CA . ASP A 1 106 ? -14.445 -0.293 13.917 1.00 96.44 106 ASP A CA 1
ATOM 862 C C . ASP A 1 106 ? -14.537 -0.529 12.405 1.00 96.44 106 ASP A C 1
ATOM 864 O O . ASP A 1 106 ? -15.542 -0.170 11.790 1.00 96.44 106 ASP A O 1
ATOM 868 N N . TYR A 1 107 ? -13.520 -1.142 11.795 1.00 96.81 107 TYR A N 1
ATOM 869 C CA . TYR A 1 107 ? -13.472 -1.373 10.346 1.00 96.81 107 TYR A CA 1
ATOM 870 C C . TYR A 1 107 ? -14.233 -2.633 9.909 1.00 96.81 107 TYR A C 1
ATOM 872 O O . TYR A 1 107 ? -14.727 -2.684 8.785 1.00 96.81 107 TYR A O 1
ATOM 880 N N . GLY A 1 108 ? -14.414 -3.619 10.796 1.00 96.81 108 GLY A N 1
ATOM 881 C CA . GLY A 1 108 ? -15.158 -4.850 10.498 1.00 96.81 108 GLY A CA 1
ATOM 882 C C . GLY A 1 108 ? -16.654 -4.643 10.231 1.00 96.81 108 GLY A C 1
ATOM 883 O O . GLY A 1 108 ? -17.312 -5.541 9.713 1.00 96.81 108 GLY A O 1
ATOM 884 N N . LYS A 1 109 ? -17.197 -3.461 10.551 1.00 97.00 109 LYS A N 1
ATOM 885 C CA . LYS A 1 109 ? -18.592 -3.080 10.268 1.00 97.00 109 LYS A CA 1
ATOM 886 C C . LYS A 1 109 ? -18.851 -2.816 8.781 1.00 97.00 109 LYS A C 1
ATOM 888 O O . LYS A 1 109 ? -20.010 -2.850 8.379 1.00 97.00 109 LYS A O 1
ATOM 893 N N . LEU A 1 110 ? -17.803 -2.538 7.993 1.00 95.94 110 LEU A N 1
ATOM 894 C CA . LEU A 1 110 ? -17.870 -2.292 6.542 1.00 95.94 110 LEU A CA 1
ATOM 895 C C . LEU A 1 110 ? -18.942 -1.263 6.128 1.00 95.94 110 LEU A C 1
ATOM 897 O O . LEU A 1 110 ? -19.594 -1.402 5.102 1.00 95.94 110 LEU A O 1
ATOM 901 N N . ASN A 1 111 ? -19.143 -0.226 6.942 1.00 96.44 111 ASN A N 1
ATOM 902 C CA . ASN A 1 111 ? -20.245 0.731 6.801 1.00 96.44 111 ASN A CA 1
ATOM 903 C C . ASN A 1 111 ? -19.775 2.180 6.590 1.00 96.44 111 ASN A C 1
ATOM 905 O O . ASN A 1 111 ? -20.504 3.115 6.912 1.00 96.44 111 ASN A O 1
ATOM 909 N N . ARG A 1 112 ? -18.544 2.373 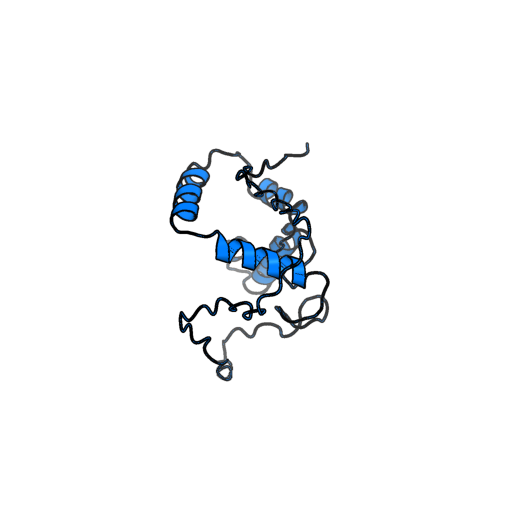6.102 1.00 94.56 112 ARG A N 1
ATOM 910 C CA . ARG A 1 112 ? -17.971 3.711 5.879 1.00 94.56 112 ARG A CA 1
ATOM 911 C C . ARG A 1 112 ? -18.332 4.289 4.521 1.00 94.56 112 ARG A C 1
ATOM 913 O O . ARG A 1 112 ? -18.584 5.483 4.417 1.00 94.56 112 ARG A O 1
ATOM 920 N N . VAL A 1 113 ? -18.333 3.448 3.494 1.00 95.12 113 VAL A N 1
ATOM 921 C CA . VAL A 1 113 ? -18.555 3.857 2.112 1.00 95.12 113 VAL A CA 1
ATOM 922 C C . VAL A 1 113 ? -18.969 2.646 1.276 1.00 95.12 113 VAL A C 1
ATOM 924 O O . VAL A 1 113 ? -18.564 1.524 1.574 1.00 95.12 113 VAL A O 1
ATOM 927 N N . GLU A 1 114 ? -19.777 2.880 0.248 1.00 96.31 114 GLU A N 1
ATOM 928 C CA . GLU A 1 114 ? -20.145 1.897 -0.771 1.00 96.31 114 GLU A CA 1
ATOM 929 C C . GLU A 1 114 ? -19.585 2.382 -2.111 1.00 96.31 114 GLU A C 1
ATOM 931 O O . GLU A 1 114 ? -19.894 3.494 -2.537 1.00 96.31 114 GLU A O 1
ATOM 936 N N . MET A 1 115 ? -18.719 1.580 -2.733 1.00 96.19 115 MET A N 1
ATOM 937 C CA . MET A 1 115 ? -18.087 1.889 -4.017 1.00 96.19 115 MET A CA 1
ATOM 938 C C . MET A 1 115 ? -17.679 0.606 -4.749 1.00 96.19 115 MET A C 1
ATOM 940 O O . MET A 1 115 ? -17.547 -0.459 -4.142 1.00 96.19 115 MET A O 1
ATOM 944 N N . SER A 1 116 ? -17.482 0.707 -6.058 1.00 97.44 116 SER A N 1
ATOM 945 C CA . SER A 1 116 ? -16.904 -0.345 -6.893 1.00 97.44 116 SER A CA 1
ATOM 946 C C . SER A 1 116 ? -15.398 -0.501 -6.656 1.00 97.44 116 SER A C 1
ATOM 948 O O . SER A 1 116 ? -14.733 0.396 -6.142 1.00 97.44 116 SER A O 1
ATOM 950 N N . ILE A 1 117 ? -14.837 -1.639 -7.083 1.00 95.31 117 ILE A N 1
ATOM 951 C CA . ILE A 1 117 ? -13.390 -1.898 -6.995 1.00 95.31 117 ILE A CA 1
ATOM 952 C C . ILE A 1 117 ? -12.600 -0.806 -7.726 1.00 95.31 117 ILE A C 1
ATOM 954 O O . ILE A 1 117 ? -11.617 -0.311 -7.189 1.00 95.31 117 ILE A O 1
ATOM 958 N N . TRP A 1 118 ? -13.057 -0.392 -8.913 1.00 95.56 118 TRP A N 1
ATOM 959 C CA . TRP A 1 118 ? -12.368 0.628 -9.702 1.00 95.56 118 TRP A CA 1
ATOM 960 C C . TRP A 1 118 ? -12.386 2.003 -9.030 1.00 95.56 118 TRP A C 1
ATOM 962 O O . TRP A 1 118 ? -11.350 2.652 -8.969 1.00 95.56 118 TRP A O 1
ATOM 972 N N . GLU A 1 119 ? -13.516 2.419 -8.453 1.00 96.31 119 GLU A N 1
ATOM 973 C CA . GLU A 1 119 ? -13.576 3.656 -7.657 1.00 96.31 119 GLU A CA 1
ATOM 974 C C . GLU A 1 119 ? -12.623 3.588 -6.452 1.00 96.31 119 GLU A C 1
ATOM 976 O O . GLU A 1 119 ? -11.958 4.568 -6.126 1.00 96.31 119 GLU A O 1
ATOM 981 N N . CYS A 1 120 ? -12.491 2.411 -5.831 1.00 95.19 120 CYS A N 1
ATOM 982 C CA . CYS A 1 120 ? -11.517 2.172 -4.767 1.00 95.19 120 CYS A CA 1
ATOM 983 C C . CYS A 1 120 ? -10.069 2.321 -5.268 1.00 95.19 120 CYS A C 1
ATOM 985 O O . CYS A 1 120 ? -9.254 2.945 -4.593 1.00 95.19 120 CYS A O 1
ATOM 987 N N . CYS A 1 121 ? -9.751 1.790 -6.455 1.00 95.56 121 CYS A N 1
ATOM 988 C CA . CYS A 1 121 ? -8.452 1.986 -7.101 1.00 95.56 121 CYS A CA 1
ATOM 989 C C . CYS A 1 121 ? -8.200 3.465 -7.417 1.00 95.56 121 CYS A C 1
ATOM 991 O O . CYS A 1 121 ? -7.096 3.953 -7.202 1.00 95.56 121 CYS A O 1
ATOM 993 N N . GLU A 1 122 ? -9.213 4.200 -7.880 1.00 96.06 122 GLU A N 1
ATOM 994 C CA . GLU A 1 122 ? -9.085 5.624 -8.192 1.00 96.06 122 GLU A CA 1
ATOM 995 C C . GLU A 1 122 ? -8.782 6.476 -6.953 1.00 96.06 122 GLU A C 1
ATOM 997 O O . GLU A 1 122 ? -8.036 7.447 -7.072 1.00 96.06 122 GLU A O 1
ATOM 1002 N N . LEU A 1 123 ? -9.259 6.095 -5.762 1.00 95.62 123 LEU A N 1
ATOM 1003 C CA . LEU A 1 123 ? -8.869 6.762 -4.512 1.00 95.62 123 LEU A CA 1
ATOM 1004 C C . LEU A 1 123 ? -7.367 6.647 -4.218 1.00 95.62 123 LEU A C 1
ATOM 1006 O O . LEU A 1 123 ? -6.799 7.537 -3.588 1.00 95.62 123 LEU A O 1
ATOM 1010 N N . LEU A 1 124 ? -6.698 5.600 -4.711 1.00 96.19 124 LEU A N 1
ATOM 1011 C CA . LEU A 1 124 ? -5.253 5.428 -4.544 1.00 96.19 124 LEU A CA 1
ATOM 1012 C C . LEU A 1 124 ? -4.425 6.414 -5.386 1.00 96.19 124 LEU A C 1
ATOM 1014 O O . LEU A 1 124 ? -3.216 6.488 -5.190 1.00 96.19 124 LEU A O 1
ATOM 1018 N N . ASN A 1 125 ? -5.042 7.212 -6.271 1.00 95.25 125 ASN A N 1
ATOM 1019 C CA . ASN A 1 125 ? -4.361 8.347 -6.913 1.00 95.25 125 ASN A CA 1
ATOM 1020 C C . ASN A 1 125 ? -3.922 9.418 -5.900 1.00 95.25 125 ASN A C 1
ATOM 1022 O O . ASN A 1 125 ? -2.999 10.178 -6.172 1.00 95.25 125 ASN A O 1
ATOM 1026 N N . GLU A 1 126 ? -4.603 9.512 -4.757 1.00 95.50 126 GLU A N 1
ATOM 1027 C CA . GLU A 1 126 ? -4.338 10.527 -3.731 1.00 95.50 126 GLU A CA 1
ATOM 1028 C C . GLU A 1 126 ? -3.472 9.984 -2.581 1.00 95.50 126 GLU A C 1
ATOM 1030 O O . GLU A 1 126 ? -3.209 10.700 -1.615 1.00 95.50 126 GLU A O 1
ATOM 1035 N N . VAL A 1 127 ? -3.032 8.723 -2.666 1.00 94.81 127 VAL A N 1
ATOM 1036 C CA . VAL A 1 127 ? -2.314 8.026 -1.594 1.00 94.81 127 VAL A CA 1
ATOM 1037 C C . VAL A 1 127 ? -0.924 7.631 -2.065 1.00 94.81 127 VAL A C 1
ATOM 1039 O O . VAL A 1 127 ? -0.775 6.890 -3.033 1.00 94.81 127 VAL A O 1
ATOM 1042 N N . VAL A 1 128 ? 0.081 8.074 -1.321 1.00 94.00 128 VAL A N 1
ATOM 1043 C CA . VAL A 1 128 ? 1.476 7.652 -1.459 1.00 94.00 128 VAL A CA 1
ATOM 1044 C C . VAL A 1 128 ? 1.851 6.859 -0.209 1.00 94.00 128 VAL A C 1
ATOM 1046 O O . VAL A 1 128 ? 1.492 7.255 0.900 1.00 94.00 128 VAL A O 1
ATOM 1049 N N . ASP A 1 129 ? 2.538 5.729 -0.372 1.00 94.56 129 ASP A N 1
ATOM 1050 C CA . ASP A 1 129 ? 2.951 4.894 0.760 1.00 94.56 129 ASP A CA 1
ATOM 1051 C C . ASP A 1 129 ? 4.189 5.488 1.449 1.00 94.56 129 ASP A C 1
ATOM 1053 O O . ASP A 1 129 ? 5.263 5.585 0.855 1.00 94.56 129 ASP A O 1
ATOM 1057 N N . GLU A 1 130 ? 4.041 5.914 2.704 1.00 93.62 130 GLU A N 1
ATOM 1058 C CA . GLU A 1 130 ? 5.139 6.459 3.516 1.00 93.62 130 GLU A CA 1
ATOM 1059 C C . GLU A 1 130 ? 6.062 5.372 4.083 1.00 93.62 130 GLU A C 1
ATOM 1061 O O . GLU A 1 130 ? 7.143 5.681 4.579 1.00 93.62 130 GLU A O 1
ATOM 1066 N N . SER A 1 131 ? 5.641 4.105 4.039 1.00 93.94 131 SER A N 1
ATOM 1067 C CA . SER A 1 131 ? 6.410 2.962 4.539 1.00 93.94 131 SER A CA 1
ATOM 1068 C C . SER A 1 131 ? 7.355 2.366 3.495 1.00 93.94 131 SER A C 1
ATOM 1070 O O . SER A 1 131 ? 8.255 1.595 3.853 1.00 93.94 131 SER A O 1
ATOM 1072 N N . ASP A 1 132 ? 7.145 2.711 2.223 1.00 92.50 132 ASP A N 1
ATOM 1073 C CA . ASP A 1 132 ? 7.922 2.212 1.099 1.00 92.50 132 ASP A CA 1
ATOM 1074 C C . ASP A 1 132 ? 9.153 3.110 0.849 1.00 92.50 132 ASP A C 1
ATOM 1076 O O . ASP A 1 132 ? 8.999 4.311 0.581 1.00 92.50 132 ASP A O 1
ATOM 1080 N N . PRO A 1 133 ? 10.383 2.565 0.959 1.00 91.00 133 PRO A N 1
ATOM 1081 C CA . PRO A 1 133 ? 11.602 3.303 0.642 1.00 91.00 133 PRO A CA 1
ATOM 1082 C C . PRO A 1 133 ? 11.861 3.432 -0.866 1.00 91.00 133 PRO A C 1
ATOM 1084 O O . PRO A 1 133 ? 12.696 4.245 -1.260 1.00 91.00 133 PRO A O 1
ATOM 1087 N N . ASP A 1 134 ? 11.194 2.633 -1.704 1.00 88.56 134 ASP A N 1
ATOM 1088 C CA . ASP A 1 134 ? 11.500 2.509 -3.128 1.00 88.56 134 ASP A CA 1
ATOM 1089 C C . ASP A 1 134 ? 10.620 3.375 -4.030 1.00 88.56 134 ASP A C 1
ATOM 1091 O O . ASP A 1 134 ? 11.074 3.713 -5.119 1.00 88.56 134 ASP A O 1
ATOM 1095 N N . LEU A 1 135 ? 9.389 3.699 -3.619 1.00 83.81 135 LEU A N 1
ATOM 1096 C CA . LEU A 1 135 ? 8.375 4.319 -4.482 1.00 83.81 135 LEU A CA 1
ATOM 1097 C C . LEU A 1 135 ? 7.917 5.674 -3.954 1.00 83.81 135 LEU A C 1
ATOM 1099 O O . LEU A 1 135 ? 7.701 5.840 -2.751 1.00 83.81 135 LEU A O 1
ATOM 1103 N N . ASP A 1 136 ? 7.720 6.631 -4.864 1.00 87.38 136 ASP A N 1
ATOM 1104 C CA . ASP A 1 136 ? 7.118 7.926 -4.546 1.00 87.38 136 ASP A CA 1
ATOM 1105 C C . ASP A 1 136 ? 5.873 8.315 -5.329 1.00 87.38 136 ASP A C 1
ATOM 1107 O O . ASP A 1 136 ? 5.270 9.362 -5.073 1.00 87.38 136 ASP A O 1
ATOM 1111 N N . GLU A 1 137 ? 5.431 7.403 -6.179 1.00 90.25 137 GLU A N 1
ATOM 1112 C CA . GLU A 1 137 ? 4.251 7.536 -7.002 1.00 90.25 137 GLU A CA 1
ATOM 1113 C C . GLU A 1 137 ? 2.958 7.192 -6.239 1.00 90.25 137 GLU A C 1
ATOM 1115 O O . GLU A 1 137 ? 2.977 6.535 -5.189 1.00 90.25 137 GLU A O 1
ATOM 1120 N N . PRO A 1 138 ? 1.793 7.614 -6.763 1.00 95.12 138 PRO A N 1
ATOM 1121 C CA . PRO A 1 138 ? 0.504 7.189 -6.238 1.00 95.12 138 PRO A CA 1
ATOM 1122 C C . PRO A 1 138 ? 0.324 5.666 -6.263 1.00 95.12 138 PRO A C 1
ATOM 1124 O O . PRO A 1 138 ? 0.664 4.993 -7.239 1.00 95.12 138 PRO A O 1
ATOM 1127 N N . GLN A 1 139 ? -0.320 5.116 -5.233 1.00 95.25 139 GLN A N 1
ATOM 1128 C CA . GLN A 1 139 ? -0.451 3.667 -5.041 1.00 95.25 139 GLN A CA 1
ATOM 1129 C C . GLN A 1 139 ? -1.250 2.941 -6.134 1.00 95.25 139 GLN A C 1
ATOM 1131 O O . GLN A 1 139 ? -1.135 1.723 -6.288 1.00 95.25 139 GLN A O 1
ATOM 1136 N N . ILE A 1 140 ? -2.037 3.663 -6.938 1.00 96.19 140 ILE A N 1
ATOM 1137 C CA . ILE A 1 140 ? -2.691 3.076 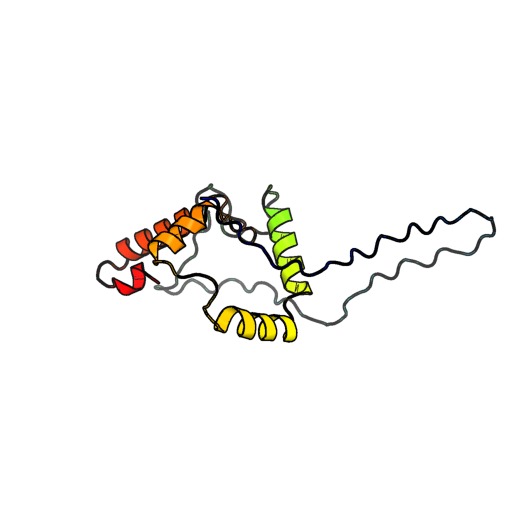-8.114 1.00 96.19 140 ILE A CA 1
ATOM 1138 C C . ILE A 1 140 ? -1.673 2.579 -9.153 1.00 96.19 140 ILE A C 1
ATOM 1140 O O . ILE A 1 140 ? -1.921 1.571 -9.816 1.00 96.19 140 ILE A O 1
ATOM 1144 N N . GLU A 1 141 ? -0.523 3.245 -9.292 1.00 95.12 141 GLU A N 1
ATOM 1145 C CA . GLU A 1 141 ? 0.507 2.844 -10.252 1.00 95.12 141 GLU A CA 1
ATOM 1146 C C . GLU A 1 141 ? 1.116 1.505 -9.847 1.00 95.12 141 GLU A C 1
ATOM 1148 O O . GLU A 1 141 ? 1.189 0.589 -10.667 1.00 95.12 141 GLU A O 1
ATOM 1153 N N . HIS A 1 142 ? 1.450 1.353 -8.564 1.00 93.88 142 HIS A N 1
ATOM 1154 C CA . HIS A 1 142 ? 1.937 0.096 -8.005 1.00 93.88 142 HIS A CA 1
ATOM 1155 C C . HIS A 1 142 ? 0.928 -1.051 -8.186 1.00 93.88 142 HIS A C 1
ATOM 1157 O O . HIS A 1 142 ? 1.303 -2.155 -8.597 1.00 93.88 142 HIS A O 1
ATOM 1163 N N . LEU A 1 143 ? -0.362 -0.784 -7.947 1.00 95.88 143 LEU A N 1
ATOM 1164 C CA . LEU A 1 143 ? -1.443 -1.752 -8.150 1.00 95.88 143 LEU A CA 1
ATOM 1165 C C . LEU A 1 143 ? -1.470 -2.259 -9.600 1.00 95.88 143 LEU A C 1
ATOM 1167 O O . LEU A 1 143 ? -1.459 -3.468 -9.837 1.00 95.88 143 LEU A O 1
ATOM 1171 N N . LEU A 1 144 ? -1.461 -1.348 -10.579 1.00 96.06 144 LEU A N 1
ATOM 1172 C CA . LEU A 1 144 ? -1.519 -1.710 -11.999 1.00 96.06 144 LEU A CA 1
ATOM 1173 C C . LEU A 1 144 ? -0.238 -2.402 -12.480 1.00 96.06 144 LEU A C 1
ATOM 1175 O O . LEU A 1 144 ? -0.315 -3.357 -13.252 1.00 96.06 144 LEU A O 1
ATOM 1179 N N . GLN A 1 145 ? 0.933 -1.958 -12.016 1.00 94.12 145 GLN A N 1
ATOM 1180 C CA . GLN A 1 145 ? 2.213 -2.599 -12.328 1.00 94.12 145 GLN A CA 1
ATOM 1181 C C . GLN A 1 145 ? 2.245 -4.048 -11.832 1.00 94.12 145 GLN A C 1
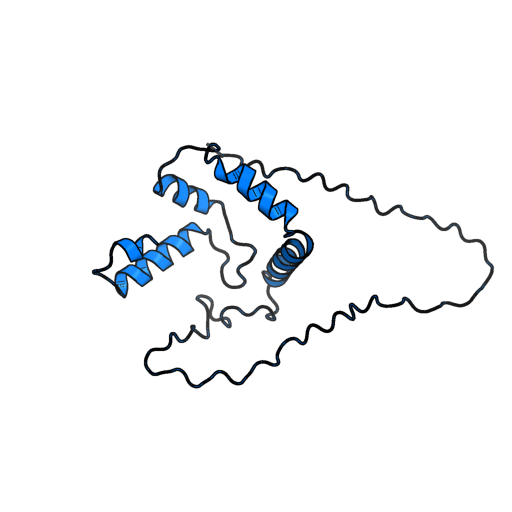ATOM 1183 O O . GLN A 1 145 ? 2.664 -4.941 -12.571 1.00 94.12 145 GLN A O 1
ATOM 1188 N N . THR A 1 146 ? 1.762 -4.285 -10.610 1.00 94.88 146 THR A N 1
ATOM 1189 C CA . THR A 1 146 ? 1.689 -5.624 -10.015 1.00 94.88 146 THR A CA 1
ATOM 1190 C C . THR A 1 146 ? 0.741 -6.520 -10.808 1.00 94.88 146 THR A C 1
ATOM 1192 O O . THR A 1 146 ? 1.143 -7.601 -11.241 1.00 94.88 146 THR A O 1
ATOM 1195 N N . ALA A 1 147 ? -0.475 -6.044 -11.095 1.00 96.75 147 ALA A N 1
ATOM 1196 C CA . ALA A 1 147 ? -1.458 -6.791 -11.878 1.00 96.75 147 ALA A CA 1
ATOM 1197 C C . ALA A 1 147 ? -0.934 -7.151 -13.282 1.00 96.75 147 ALA A C 1
ATOM 1199 O O . ALA A 1 147 ? -1.044 -8.299 -13.713 1.00 96.75 147 ALA A O 1
ATOM 1200 N N . GLU A 1 148 ? -0.304 -6.206 -13.989 1.00 97.44 148 GLU A N 1
ATOM 1201 C CA . GLU A 1 148 ? 0.227 -6.441 -15.337 1.00 97.44 148 GLU A CA 1
ATOM 1202 C C . GLU A 1 148 ? 1.454 -7.363 -15.352 1.00 97.44 148 GLU A C 1
ATOM 1204 O O . GLU A 1 148 ? 1.603 -8.171 -16.276 1.00 97.44 148 GLU A O 1
ATOM 1209 N N . ALA A 1 149 ? 2.318 -7.288 -14.335 1.00 94.81 149 ALA A N 1
ATOM 1210 C CA . ALA A 1 149 ? 3.443 -8.208 -14.191 1.00 94.81 149 ALA A CA 1
ATOM 1211 C C . ALA A 1 149 ? 2.950 -9.644 -13.964 1.00 94.81 149 ALA A C 1
ATOM 1213 O O . ALA A 1 149 ? 3.371 -10.562 -14.670 1.00 94.81 149 ALA A O 1
ATOM 1214 N N . ILE A 1 150 ? 1.988 -9.829 -13.055 1.00 96.00 150 ILE A N 1
ATOM 1215 C CA . ILE A 1 150 ? 1.373 -11.134 -12.800 1.00 96.00 150 ILE A CA 1
ATOM 1216 C C . ILE A 1 150 ? 0.654 -11.639 -14.053 1.00 96.00 150 ILE A C 1
ATOM 1218 O O . ILE A 1 150 ? 0.848 -12.789 -14.438 1.00 96.00 150 ILE A O 1
ATOM 1222 N N . ARG A 1 151 ? -0.130 -10.794 -14.732 1.00 97.06 151 ARG A N 1
ATOM 1223 C CA . ARG A 1 151 ? -0.843 -11.164 -15.965 1.00 97.06 151 ARG A CA 1
ATOM 1224 C C . ARG A 1 151 ? 0.101 -11.660 -17.054 1.00 97.06 151 ARG A C 1
ATOM 1226 O O . ARG A 1 151 ? -0.246 -12.560 -17.818 1.00 97.06 151 ARG A O 1
ATOM 1233 N N . LYS A 1 152 ? 1.288 -11.064 -17.149 1.00 95.88 152 LYS A N 1
ATOM 1234 C CA . LYS A 1 152 ? 2.321 -11.473 -18.101 1.00 95.88 152 LYS A CA 1
ATOM 1235 C C . LYS A 1 152 ? 2.918 -12.839 -17.755 1.00 95.88 152 LYS A C 1
ATOM 1237 O O . LYS A 1 152 ? 3.134 -13.634 -18.670 1.00 95.88 152 LYS A O 1
ATOM 1242 N N . ASP A 1 153 ? 3.178 -13.098 -16.478 1.00 95.31 153 ASP A N 1
ATOM 1243 C CA . ASP A 1 153 ? 3.845 -14.323 -16.027 1.00 95.31 153 ASP A CA 1
ATOM 1244 C C . ASP A 1 153 ? 2.870 -15.502 -15.839 1.00 95.31 153 ASP A C 1
ATOM 1246 O O . ASP A 1 153 ? 3.254 -16.658 -16.023 1.00 95.31 153 ASP A O 1
ATOM 1250 N N . TYR A 1 154 ? 1.597 -15.219 -15.550 1.00 96.12 154 TYR A N 1
ATOM 1251 C CA . TYR A 1 154 ? 0.540 -16.196 -15.269 1.00 96.12 154 TYR A CA 1
ATOM 1252 C C . TYR A 1 154 ? -0.729 -15.923 -16.094 1.00 96.12 154 TYR A C 1
ATOM 1254 O O . TYR A 1 154 ? -1.792 -15.689 -15.525 1.00 96.12 154 TYR A O 1
ATOM 1262 N N . PRO A 1 155 ? -0.674 -15.957 -17.437 1.00 96.25 155 PRO A N 1
ATOM 1263 C CA . PRO A 1 155 ? -1.761 -15.480 -18.300 1.00 96.25 155 PRO A CA 1
ATOM 1264 C C . PRO A 1 155 ? -3.096 -16.221 -18.133 1.00 96.25 155 PRO A C 1
ATOM 1266 O O . PRO A 1 155 ? -4.140 -15.637 -18.416 1.00 96.25 155 PRO A O 1
ATOM 1269 N N . ASP A 1 156 ? -3.066 -17.473 -17.672 1.00 97.62 156 ASP A N 1
ATOM 1270 C CA . ASP A 1 156 ? -4.250 -18.327 -17.515 1.00 97.62 156 ASP A CA 1
ATOM 1271 C C . ASP A 1 156 ? -4.862 -18.280 -16.095 1.00 97.62 156 ASP A C 1
ATOM 1273 O O . ASP A 1 156 ? -5.907 -18.884 -15.862 1.00 97.62 156 ASP A O 1
ATOM 1277 N N . GLU A 1 157 ? -4.235 -17.569 -15.148 1.00 96.88 157 GLU A N 1
ATOM 1278 C CA . GLU A 1 157 ? -4.662 -17.468 -13.739 1.00 96.88 157 GLU A CA 1
ATOM 1279 C C . GLU A 1 157 ? -5.266 -16.079 -13.459 1.00 96.88 157 GLU A C 1
ATOM 1281 O O . GLU A 1 157 ? -4.692 -15.259 -12.745 1.00 96.88 157 GLU A O 1
ATOM 1286 N N . ASP A 1 158 ? -6.424 -15.795 -14.055 1.00 95.75 158 ASP A N 1
ATOM 1287 C CA . ASP A 1 158 ? -7.102 -14.487 -14.003 1.00 95.75 158 ASP A CA 1
ATOM 1288 C C . ASP A 1 158 ? -7.343 -13.950 -12.582 1.00 95.75 158 ASP A C 1
ATOM 1290 O O . ASP A 1 158 ? -7.152 -12.764 -12.310 1.00 95.75 158 ASP A O 1
ATOM 1294 N N . TRP A 1 159 ? -7.712 -14.823 -11.649 1.00 96.94 159 TRP A N 1
ATOM 1295 C CA . TRP A 1 159 ? -7.902 -14.480 -10.240 1.00 96.94 159 TRP A CA 1
ATOM 1296 C C . TRP A 1 159 ? -6.619 -13.958 -9.580 1.00 96.94 159 TRP A C 1
ATOM 1298 O O . TRP A 1 159 ? -6.696 -13.127 -8.674 1.00 96.94 159 TRP A O 1
ATOM 1308 N N . LEU A 1 160 ? -5.446 -14.411 -10.036 1.00 96.25 160 LEU A N 1
ATOM 1309 C CA . LEU A 1 160 ? -4.161 -13.973 -9.500 1.00 96.25 160 LEU A CA 1
ATOM 1310 C C . LEU A 1 160 ? -3.830 -12.557 -9.975 1.00 96.25 160 LEU A C 1
ATOM 1312 O O . LEU A 1 160 ? -3.171 -11.817 -9.257 1.00 96.25 160 LEU A O 1
ATOM 1316 N N . HIS A 1 161 ? -4.330 -12.146 -11.146 1.00 96.25 161 HIS A N 1
ATOM 1317 C CA . HIS A 1 161 ? -4.144 -10.781 -11.662 1.00 96.25 161 HIS A CA 1
ATOM 1318 C C . HIS A 1 161 ? -4.887 -9.752 -10.800 1.00 96.25 161 HIS A C 1
ATOM 1320 O O . HIS A 1 161 ? -4.535 -8.578 -10.818 1.00 96.25 161 HIS A O 1
ATOM 1326 N N . LEU A 1 162 ? -5.925 -10.196 -10.080 1.00 94.69 162 LEU A N 1
ATOM 1327 C CA . LEU A 1 162 ? -6.791 -9.378 -9.225 1.00 94.69 162 LEU A CA 1
ATOM 1328 C C . LEU A 1 162 ? -6.424 -9.450 -7.727 1.00 94.69 162 LEU A C 1
ATOM 1330 O O . LEU A 1 162 ? -7.069 -8.781 -6.922 1.00 94.69 162 LEU A O 1
ATOM 1334 N N . THR A 1 163 ? -5.460 -10.293 -7.344 1.00 90.38 163 THR A N 1
ATOM 1335 C CA . THR A 1 163 ? -5.077 -10.520 -5.936 1.00 90.38 163 THR A CA 1
ATOM 1336 C C . THR A 1 163 ? -4.209 -9.390 -5.401 1.00 90.38 163 THR A C 1
ATOM 1338 O O . THR A 1 163 ? -4.493 -8.945 -4.265 1.00 90.38 163 THR A O 1
#

Organism: Opuntia streptacantha (NCBI:txid393608)

Sequence (163 aa):
MTIVIEQPDYGVEVMEQKKLSYEGEENGVEVEEEKELVLDAGFVVPQPQPQPQPQPNSFVPPQINSFGHTFRDYEADGERQPAVENFYRTNHVYQCVDFVRKMREDYGKLNRVEMSIWECCELLNEVVDESDPDLDEPQIEHLLQTAEAIRKDYPDEDWLHLT

InterPro domains:
  IPR007828 Inositol oxygenase [PF05153] (83-163)
  IPR007828 Inositol oxygenase [PTHR12588] (26-163)

pLDDT: mean 73.78, std 26.49, range [26.72, 98.0]

Secondary structure (DSSP, 8-state):
------------------------------------------------PPPPPPPTT-----SB-TTSSBTT-SSS-STTHHHHHHHHHHHHHH--HHHHHHHHHHHTT--S----HHHHHHHGGG---SS-SS--S-HHHHHHHHHHHHHHH-TT-HHHHT-

Radius of gyration: 23.7 Å; chains: 1; bounding box: 48×54×63 Å